Protein AF-A0AA42BSK9-F1 (afdb_monomer)

Nearest PDB structures (foldseek):
  6veb-assembly1_A  TM=4.522E-01  e=1.153E+00  Salmonella enterica subsp. enterica
  6p7d-assembly1_A  TM=4.223E-01  e=1.081E+00  Salmonella enterica subsp. enterica serovar Typhimurium
  6pr0-assembly1_A  TM=3.982E-01  e=2.353E+00  Salmonella enterica subsp. enterica serovar Typhimurium
  6pr2-assembly1_A  TM=3.766E-01  e=2.353E+00  Salmonella enterica subsp. enterica serovar Typhimurium
  6pr4-assembly1_A  TM=3.702E-01  e=5.465E+00  Salmonella enterica subsp. enterica serovar Typhimurium

Secondary structure (DSSP, 8-state):
-EEEEEEEE-B-TTSSBPHHHHHHHHHHHHHHTTS--EEEE-HHHHHHTHHHHTTSEEEE-----GGGHHHHHHHHTTS--SEEEEEEEHHHHHHHHHHH-TTGGGTTGGG--SEEEEEEEE-SS-EEEEEEEE---S----

Mean predicted aligned error: 7.01 Å

Structure (mmCIF, N/CA/C/O backbone):
data_AF-A0AA42BSK9-F1
#
_entry.id   AF-A0AA42BSK9-F1
#
loop_
_atom_site.group_PDB
_atom_site.id
_atom_site.type_symbol
_atom_site.label_atom_id
_atom_site.label_alt_id
_atom_site.label_comp_id
_atom_site.label_asym_id
_atom_site.label_entity_id
_atom_site.label_seq_id
_atom_site.pdbx_PDB_ins_code
_atom_site.Cartn_x
_atom_site.Cartn_y
_atom_site.Cartn_z
_atom_site.occupancy
_atom_site.B_iso_or_equiv
_atom_site.auth_seq_id
_atom_site.auth_comp_id
_atom_site.auth_asym_id
_atom_site.auth_atom_id
_atom_site.pdbx_PDB_model_num
ATOM 1 N N . MET A 1 1 ? -10.094 4.031 13.880 1.00 86.94 1 MET A N 1
ATOM 2 C CA . MET A 1 1 ? -10.194 3.890 12.419 1.00 86.94 1 MET A CA 1
ATOM 3 C C . MET A 1 1 ? -8.807 4.109 11.861 1.00 86.94 1 MET A C 1
ATOM 5 O O . MET A 1 1 ? -8.179 5.089 12.255 1.00 86.94 1 MET A O 1
ATOM 9 N N . LYS A 1 2 ? -8.321 3.171 11.052 1.00 92.06 2 LYS A N 1
ATOM 10 C CA . LYS A 1 2 ? -7.019 3.247 10.389 1.00 92.06 2 LYS A CA 1
ATOM 11 C C . LYS A 1 2 ? -7.225 3.077 8.891 1.00 92.06 2 LYS A C 1
ATOM 13 O O . LYS A 1 2 ? -8.019 2.247 8.469 1.00 92.06 2 LYS A O 1
ATOM 18 N N . GLU A 1 3 ? -6.531 3.886 8.117 1.00 93.44 3 GLU A N 1
ATOM 19 C CA . GLU A 1 3 ? -6.675 4.016 6.676 1.00 93.44 3 GLU A CA 1
ATOM 20 C C . GLU A 1 3 ? -5.340 3.645 6.040 1.00 93.44 3 GLU A C 1
ATOM 22 O O . GLU A 1 3 ? -4.321 4.303 6.276 1.00 93.44 3 GLU A O 1
ATOM 27 N N . LEU A 1 4 ? -5.334 2.570 5.256 1.00 93.56 4 LEU A N 1
ATOM 28 C CA . LEU A 1 4 ? -4.156 2.130 4.522 1.00 93.56 4 LEU A CA 1
ATOM 29 C C . LEU A 1 4 ? -4.365 2.365 3.036 1.00 93.56 4 LEU A C 1
ATOM 31 O O . LEU A 1 4 ? -5.339 1.903 2.452 1.00 93.56 4 LEU A O 1
ATOM 35 N N . TYR A 1 5 ? -3.401 3.013 2.413 1.00 92.25 5 TYR A N 1
ATOM 36 C CA . TYR A 1 5 ? -3.327 3.174 0.974 1.00 92.25 5 TYR A CA 1
ATOM 37 C C . TYR A 1 5 ? -2.207 2.286 0.465 1.00 92.25 5 TYR A C 1
ATOM 39 O O . TYR A 1 5 ? -1.060 2.458 0.863 1.00 92.25 5 TYR A O 1
ATOM 47 N N . ILE A 1 6 ? -2.525 1.314 -0.380 1.00 91.38 6 ILE A N 1
ATOM 48 C CA . ILE A 1 6 ? -1.535 0.395 -0.935 1.00 91.38 6 ILE A CA 1
ATOM 49 C C . ILE A 1 6 ? -1.238 0.810 -2.358 1.00 91.38 6 ILE A C 1
ATOM 51 O O . ILE A 1 6 ? -2.064 0.621 -3.250 1.00 91.38 6 ILE A O 1
ATOM 55 N N . LEU A 1 7 ? -0.033 1.320 -2.559 1.00 90.88 7 LEU A N 1
ATOM 56 C CA . LEU A 1 7 ? 0.528 1.533 -3.875 1.00 90.88 7 LEU A CA 1
ATOM 57 C C . LEU A 1 7 ? 1.221 0.233 -4.302 1.00 90.88 7 LEU A C 1
ATOM 59 O O . LEU A 1 7 ? 2.310 -0.112 -3.832 1.00 90.88 7 LEU A O 1
ATOM 63 N N . CYS A 1 8 ? 0.519 -0.521 -5.141 1.00 88.75 8 CYS A N 1
ATOM 64 C CA . CYS A 1 8 ? 0.948 -1.804 -5.674 1.00 88.75 8 CYS A CA 1
ATOM 65 C C . CYS A 1 8 ? 1.805 -1.584 -6.916 1.00 88.75 8 CYS A C 1
ATOM 67 O O . CYS A 1 8 ? 1.408 -0.831 -7.802 1.00 88.75 8 CYS A O 1
ATOM 69 N N . TYR A 1 9 ? 2.948 -2.257 -6.989 1.00 86.12 9 TYR A N 1
ATOM 70 C CA . TYR A 1 9 ? 3.852 -2.192 -8.136 1.00 86.12 9 TYR A CA 1
ATOM 71 C C . TYR A 1 9 ? 4.366 -3.569 -8.534 1.00 86.12 9 TYR A C 1
ATOM 73 O O . TYR A 1 9 ? 4.336 -4.504 -7.730 1.00 86.12 9 TYR A O 1
ATOM 81 N N . ASP A 1 10 ? 4.870 -3.686 -9.758 1.00 81.94 10 ASP A N 1
ATOM 82 C CA . ASP A 1 10 ? 5.581 -4.879 -10.211 1.00 81.94 10 ASP A CA 1
ATOM 83 C C . ASP A 1 10 ? 7.086 -4.639 -10.386 1.00 81.94 10 ASP A C 1
ATOM 85 O O . ASP A 1 10 ? 7.578 -3.504 -10.436 1.00 81.94 10 ASP A O 1
ATOM 89 N N . TYR A 1 11 ? 7.821 -5.742 -10.439 1.00 79.38 11 TYR A N 1
ATOM 90 C CA . TYR A 1 11 ? 9.235 -5.753 -10.772 1.00 79.38 11 TYR A CA 1
ATOM 91 C C . TYR A 1 11 ? 9.434 -5.891 -12.276 1.00 79.38 11 TYR A C 1
ATOM 93 O O . TYR A 1 11 ? 8.673 -6.565 -12.965 1.00 79.38 11 TYR A O 1
ATOM 101 N N . CYS A 1 12 ? 10.505 -5.286 -12.774 1.00 78.81 12 CYS A N 1
ATOM 102 C CA . CYS A 1 12 ? 10.982 -5.529 -14.124 1.00 78.81 12 CYS A CA 1
ATOM 103 C C . CYS A 1 12 ? 11.694 -6.892 -14.192 1.00 78.81 12 CYS A C 1
ATOM 105 O O . CYS A 1 12 ? 12.091 -7.450 -13.167 1.00 78.81 12 CYS A O 1
ATOM 107 N N . ASP A 1 13 ? 11.887 -7.428 -15.402 1.00 75.19 13 ASP A N 1
ATOM 108 C CA . ASP A 1 13 ? 12.508 -8.749 -15.625 1.00 75.19 13 ASP A CA 1
ATOM 109 C C . ASP A 1 13 ? 13.925 -8.880 -15.027 1.00 75.19 13 ASP A C 1
ATOM 111 O O . ASP A 1 13 ? 14.417 -9.985 -14.796 1.00 75.19 13 ASP A O 1
ATOM 115 N N . ASP A 1 14 ? 14.594 -7.755 -14.773 1.00 76.06 14 ASP A N 1
ATOM 116 C CA . ASP A 1 14 ? 15.912 -7.671 -14.143 1.00 76.06 14 ASP A CA 1
ATOM 117 C C . ASP A 1 14 ? 15.868 -7.688 -12.601 1.00 76.06 14 ASP A C 1
ATOM 119 O O . ASP A 1 14 ? 16.915 -7.632 -11.954 1.00 76.06 14 ASP A O 1
ATOM 123 N N . GLY A 1 15 ? 14.672 -7.783 -12.010 1.00 72.25 15 GLY A N 1
ATOM 124 C CA . GLY A 1 15 ? 14.438 -7.778 -10.567 1.00 72.25 15 GLY A CA 1
ATOM 125 C C . GLY A 1 15 ? 14.460 -6.387 -9.930 1.00 72.25 15 GLY A C 1
ATOM 126 O O . GLY A 1 15 ? 14.347 -6.286 -8.709 1.00 72.25 15 GLY A O 1
ATOM 127 N N . ASN A 1 16 ? 14.594 -5.316 -10.718 1.00 78.06 16 ASN A N 1
ATOM 128 C CA . ASN A 1 16 ? 14.542 -3.946 -10.218 1.00 78.06 16 ASN A CA 1
ATOM 129 C C . ASN A 1 16 ? 13.115 -3.394 -10.263 1.00 78.06 16 ASN A C 1
ATOM 131 O O . ASN A 1 16 ? 12.289 -3.797 -11.082 1.00 78.06 16 ASN A O 1
ATOM 135 N N . VAL A 1 17 ? 12.813 -2.441 -9.377 1.00 76.06 17 VAL A N 1
ATOM 136 C CA . VAL A 1 17 ? 11.548 -1.695 -9.439 1.00 76.06 17 VAL A CA 1
ATOM 137 C C . VAL A 1 17 ? 11.516 -0.925 -10.758 1.00 76.06 17 VAL A C 1
ATOM 139 O O . VAL A 1 17 ? 12.435 -0.146 -11.035 1.00 76.06 17 VAL A O 1
ATOM 142 N N . CYS A 1 18 ? 10.478 -1.151 -11.565 1.00 75.69 18 CYS A N 1
ATOM 143 C CA . CYS A 1 18 ? 10.412 -0.602 -12.913 1.00 75.69 18 CYS 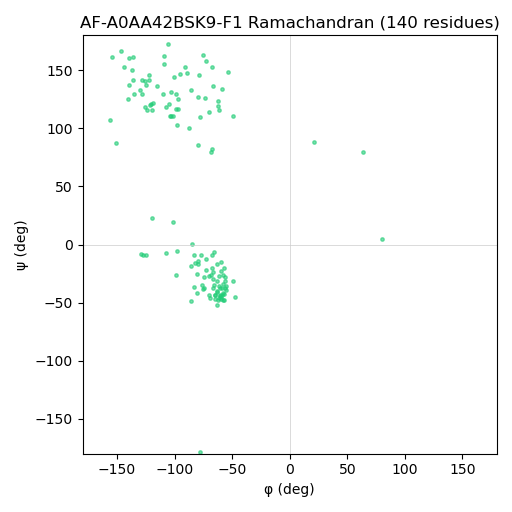A CA 1
ATOM 144 C C . CYS A 1 18 ? 10.491 0.930 -12.919 1.00 75.69 18 CYS A C 1
ATOM 146 O O . CYS A 1 18 ? 9.743 1.557 -12.185 1.00 75.69 18 CYS A O 1
ATOM 148 N N . PRO A 1 19 ? 11.301 1.580 -13.773 1.00 67.38 19 PRO A N 1
ATOM 149 C CA . PRO A 1 19 ? 11.440 3.043 -13.771 1.00 67.38 19 PRO A CA 1
ATOM 150 C C . PRO A 1 19 ? 10.122 3.818 -13.948 1.00 67.38 19 PRO A C 1
ATOM 152 O O .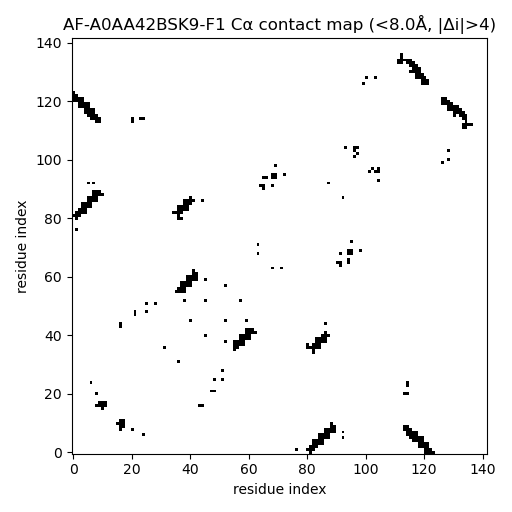 PRO A 1 19 ? 9.955 4.889 -13.366 1.00 67.38 19 PRO A O 1
ATOM 155 N N . ALA A 1 20 ? 9.162 3.253 -14.693 1.00 67.19 20 ALA A N 1
ATOM 156 C CA . ALA A 1 20 ? 7.813 3.804 -14.870 1.00 67.19 20 ALA A CA 1
ATOM 157 C C . ALA A 1 20 ? 7.036 3.956 -13.544 1.00 67.19 20 ALA A C 1
ATOM 159 O O . ALA A 1 20 ? 6.138 4.799 -13.433 1.00 67.19 20 ALA A O 1
ATOM 160 N N . PHE A 1 21 ? 7.420 3.184 -12.520 1.00 75.81 21 PHE A N 1
ATOM 161 C CA . PHE A 1 21 ? 6.941 3.324 -11.152 1.00 75.81 21 PHE A CA 1
ATOM 162 C C . PHE A 1 21 ? 7.224 4.721 -10.609 1.00 75.81 21 PHE A C 1
ATOM 164 O O . PHE A 1 21 ? 6.316 5.341 -10.077 1.00 75.81 21 PHE A O 1
ATOM 171 N N . GLY A 1 22 ? 8.445 5.246 -10.757 1.00 71.31 22 GLY A N 1
ATOM 172 C CA . GLY A 1 22 ? 8.831 6.525 -10.157 1.00 71.31 22 GLY A CA 1
ATOM 173 C C . GLY A 1 22 ? 7.982 7.699 -10.652 1.00 71.31 22 GLY A C 1
ATOM 174 O O . GLY A 1 22 ? 7.512 8.504 -9.848 1.00 71.31 22 GLY A O 1
ATOM 175 N N . GLU A 1 23 ? 7.735 7.775 -11.961 1.00 71.25 23 GLU A N 1
ATOM 176 C CA . GLU A 1 23 ? 6.939 8.849 -12.575 1.00 71.25 23 GLU A CA 1
ATOM 177 C C . GLU A 1 23 ? 5.454 8.750 -12.204 1.00 71.25 23 GLU A C 1
ATOM 179 O O . GLU A 1 23 ? 4.835 9.732 -11.789 1.00 71.25 23 GLU A O 1
ATOM 184 N N . THR A 1 24 ? 4.886 7.548 -12.290 1.00 73.94 24 THR A N 1
ATOM 185 C CA . THR A 1 24 ? 3.459 7.332 -12.022 1.00 73.94 24 THR A CA 1
ATOM 186 C C . THR A 1 24 ? 3.159 7.387 -10.520 1.00 73.94 24 THR A C 1
ATOM 188 O O . THR A 1 24 ? 2.160 7.976 -10.101 1.00 73.94 24 THR A O 1
ATOM 191 N N . ALA A 1 25 ? 4.062 6.867 -9.683 1.00 79.00 25 ALA A N 1
ATOM 192 C CA . ALA A 1 25 ? 3.972 6.997 -8.237 1.00 79.00 25 ALA A CA 1
ATOM 193 C C . ALA A 1 25 ? 3.997 8.470 -7.834 1.00 79.00 25 ALA A C 1
ATOM 195 O O . ALA A 1 25 ? 3.158 8.870 -7.042 1.00 79.00 25 ALA A O 1
ATOM 196 N N . GLN A 1 26 ? 4.860 9.317 -8.408 1.00 76.62 26 GLN A N 1
ATOM 197 C CA . GLN A 1 26 ? 4.870 10.750 -8.078 1.00 76.62 26 GLN A CA 1
ATOM 198 C C . GLN A 1 26 ? 3.506 11.430 -8.270 1.00 76.62 26 GLN A C 1
ATOM 200 O O . GLN A 1 26 ? 3.118 12.243 -7.428 1.00 76.62 26 GLN A O 1
ATOM 205 N N . ALA A 1 27 ? 2.755 11.078 -9.317 1.00 75.75 27 ALA A N 1
ATOM 206 C CA . ALA A 1 27 ? 1.408 11.607 -9.530 1.00 75.75 27 ALA A CA 1
ATOM 207 C C . ALA A 1 27 ? 0.429 11.165 -8.424 1.00 75.75 27 ALA A C 1
ATOM 209 O O . ALA A 1 27 ? -0.306 11.989 -7.878 1.00 75.75 27 ALA A O 1
ATOM 210 N N . LEU A 1 28 ? 0.466 9.887 -8.028 1.00 79.56 28 LEU A N 1
ATOM 211 C CA . LEU A 1 28 ? -0.323 9.373 -6.899 1.00 79.56 28 LEU A CA 1
ATOM 212 C C . LEU A 1 28 ? 0.135 9.960 -5.556 1.00 79.56 28 LEU A C 1
ATOM 214 O O . LEU A 1 28 ? -0.660 10.156 -4.647 1.00 79.56 28 LEU A O 1
ATOM 218 N N . LEU A 1 29 ? 1.409 10.307 -5.421 1.00 79.88 29 LEU A N 1
ATOM 219 C CA . LEU A 1 29 ? 1.952 10.878 -4.193 1.00 79.88 29 LEU A CA 1
ATOM 220 C C . LEU A 1 29 ? 1.548 12.335 -3.984 1.00 79.88 29 LEU A C 1
ATOM 222 O O . LEU A 1 29 ? 1.375 12.768 -2.843 1.00 79.88 29 LEU A O 1
ATOM 226 N N . GLN A 1 30 ? 1.297 13.077 -5.065 1.00 77.56 30 GLN A N 1
ATOM 227 C CA . GLN A 1 30 ? 0.662 14.392 -4.969 1.00 77.56 30 GLN A CA 1
ATOM 228 C C . GLN A 1 30 ? -0.746 14.305 -4.372 1.00 77.56 30 GLN A C 1
ATOM 230 O O . GLN A 1 30 ? -1.109 15.174 -3.580 1.00 77.56 30 GLN A O 1
ATOM 235 N N . TYR A 1 31 ? -1.510 13.248 -4.666 1.00 77.19 31 TYR A N 1
ATOM 236 C CA . TYR A 1 31 ? -2.816 13.023 -4.037 1.00 77.19 31 TYR A CA 1
ATOM 237 C C . TYR A 1 31 ? -2.692 12.914 -2.505 1.00 77.19 31 TYR A C 1
ATOM 239 O O . TYR A 1 31 ? -3.419 13.591 -1.771 1.00 77.19 31 TYR A O 1
ATOM 247 N N . PHE A 1 32 ? -1.691 12.177 -2.012 1.00 82.50 32 PHE A N 1
ATOM 248 C CA . PHE A 1 32 ? -1.454 12.007 -0.573 1.00 82.50 32 PHE A CA 1
ATOM 249 C C . PHE A 1 32 ? -0.892 13.245 0.125 1.00 82.50 32 PHE A C 1
ATOM 251 O O . PHE A 1 32 ? -1.072 13.386 1.331 1.00 82.50 32 PHE A O 1
ATOM 258 N N . SER A 1 33 ? -0.262 14.176 -0.599 1.00 75.69 33 SER A N 1
ATOM 259 C CA . SER A 1 33 ? 0.313 15.397 -0.005 1.00 75.69 33 SER A CA 1
ATOM 260 C C . SER A 1 33 ? -0.705 16.293 0.721 1.00 75.69 33 SER A C 1
ATOM 262 O O . SER A 1 33 ? -0.327 17.168 1.497 1.00 75.69 33 SER A O 1
ATOM 264 N N . THR A 1 34 ? -2.001 16.064 0.496 1.00 76.81 34 THR A N 1
ATOM 265 C CA . THR A 1 34 ? -3.103 16.781 1.148 1.00 76.81 34 THR A CA 1
ATOM 266 C C . THR A 1 34 ? -3.467 16.237 2.536 1.00 76.81 34 THR A C 1
ATOM 268 O O . THR A 1 34 ? -4.237 16.875 3.255 1.00 76.81 34 THR A O 1
ATOM 271 N N . LEU A 1 35 ? -2.902 15.092 2.938 1.00 78.25 35 LEU A N 1
ATOM 272 C CA . LEU A 1 35 ? -3.196 14.403 4.194 1.00 78.25 35 LEU A CA 1
ATOM 273 C C . LEU A 1 35 ? -1.903 14.162 4.990 1.00 78.25 35 LEU A C 1
ATOM 275 O O . LEU A 1 35 ? -0.887 13.806 4.396 1.00 78.25 35 LEU A O 1
ATOM 279 N N . PRO A 1 36 ? -1.897 14.304 6.327 1.00 84.12 36 PRO A N 1
ATOM 280 C CA . PRO A 1 36 ? -0.776 13.848 7.139 1.00 84.12 36 PRO A CA 1
ATOM 281 C C . PRO A 1 36 ? -0.764 12.316 7.146 1.00 84.12 36 PRO A C 1
ATOM 283 O O . PRO A 1 36 ? -1.689 11.690 7.661 1.00 84.12 36 PRO A O 1
ATOM 286 N N . HIS A 1 37 ? 0.267 11.718 6.559 1.00 89.12 37 HIS A N 1
ATOM 287 C CA . HIS A 1 37 ? 0.404 10.269 6.446 1.00 89.12 37 HIS A CA 1
ATOM 288 C C . HIS A 1 37 ? 1.846 9.833 6.694 1.00 89.12 37 HIS A C 1
ATOM 290 O O . HIS A 1 37 ? 2.782 10.624 6.572 1.00 89.12 37 HIS A O 1
ATOM 296 N N . LYS A 1 38 ? 2.005 8.550 7.008 1.00 90.81 38 LYS A N 1
ATOM 297 C CA . LYS A 1 38 ? 3.293 7.860 7.070 1.00 90.81 38 LYS A CA 1
ATOM 298 C C . LYS A 1 38 ? 3.466 7.003 5.825 1.00 90.81 38 LYS A C 1
ATOM 300 O O . LYS A 1 38 ? 2.570 6.240 5.475 1.00 90.81 38 LYS A O 1
ATOM 305 N N . ALA A 1 39 ? 4.613 7.100 5.168 1.00 90.62 39 ALA A N 1
ATOM 306 C CA . ALA A 1 39 ? 4.961 6.265 4.027 1.00 90.62 39 ALA A CA 1
ATOM 307 C C . ALA A 1 39 ? 5.860 5.102 4.470 1.00 90.62 39 ALA A C 1
ATOM 309 O O . ALA A 1 39 ? 6.877 5.303 5.132 1.00 90.62 39 ALA A O 1
ATOM 310 N N . ILE A 1 40 ? 5.502 3.877 4.091 1.00 91.38 40 ILE A N 1
ATOM 311 C CA . ILE A 1 40 ? 6.237 2.656 4.434 1.00 91.38 40 ILE A CA 1
ATOM 312 C C . ILE A 1 40 ? 6.601 1.930 3.139 1.00 91.38 40 ILE A C 1
ATOM 314 O O . ILE A 1 40 ? 5.728 1.503 2.383 1.00 91.38 40 ILE A O 1
ATOM 318 N N . CYS A 1 41 ? 7.897 1.812 2.857 1.00 89.69 41 CYS A N 1
ATOM 319 C CA . CYS A 1 41 ? 8.406 1.285 1.587 1.00 89.69 41 CYS A CA 1
ATOM 320 C C . CYS A 1 41 ? 9.716 0.506 1.763 1.00 89.69 41 CYS A C 1
ATOM 322 O O . CYS A 1 41 ? 10.358 0.583 2.811 1.00 89.69 41 CYS A O 1
ATOM 324 N N . SER A 1 42 ? 10.126 -0.251 0.743 1.00 88.31 42 SER A N 1
ATOM 325 C CA . SER A 1 42 ? 11.465 -0.847 0.734 1.00 88.31 42 SER A CA 1
ATOM 326 C C . SER A 1 42 ? 12.538 0.227 0.471 1.00 88.31 42 SER A C 1
ATOM 328 O O . SER A 1 42 ? 12.224 1.282 -0.094 1.00 88.31 42 SER A O 1
ATOM 330 N N . PRO A 1 43 ? 13.811 -0.001 0.848 1.00 87.00 43 PRO A N 1
ATOM 331 C CA . PRO A 1 43 ? 14.900 0.935 0.559 1.00 87.00 43 PRO A CA 1
ATOM 332 C C . PRO A 1 43 ? 15.048 1.270 -0.935 1.00 87.00 43 PRO A C 1
ATOM 334 O O . PRO A 1 43 ? 15.346 2.411 -1.291 1.00 87.00 43 PRO A O 1
ATOM 337 N N . GLU A 1 44 ? 14.807 0.296 -1.813 1.00 85.50 44 GLU A N 1
ATOM 338 C CA . GLU A 1 44 ? 14.876 0.451 -3.268 1.00 85.50 44 GLU A CA 1
ATOM 339 C C . GLU A 1 44 ? 13.796 1.415 -3.759 1.00 85.50 44 GLU A C 1
ATOM 341 O O . GLU A 1 44 ? 14.096 2.361 -4.487 1.00 85.50 44 GLU A O 1
ATOM 346 N N . VAL A 1 45 ? 12.556 1.237 -3.296 1.00 87.50 45 VAL A N 1
ATOM 347 C CA . VAL A 1 45 ? 11.449 2.155 -3.590 1.00 87.50 45 VAL A CA 1
ATOM 348 C C . VAL A 1 45 ? 11.751 3.549 -3.046 1.00 87.50 45 VAL A C 1
ATOM 350 O O . VAL A 1 45 ? 11.623 4.530 -3.774 1.00 87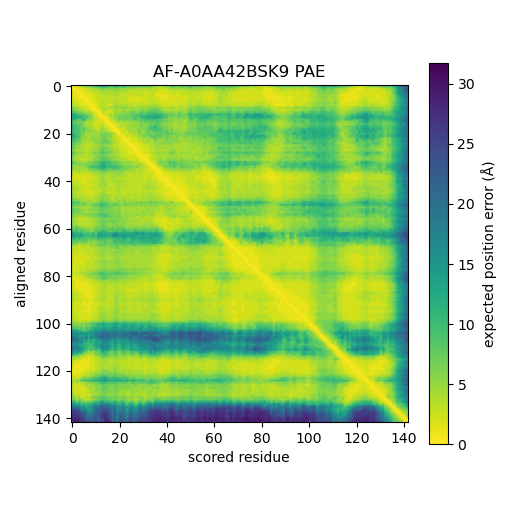.50 45 VAL A O 1
ATOM 353 N N . LEU A 1 46 ? 12.227 3.652 -1.801 1.00 87.00 46 LEU A N 1
ATOM 354 C CA . LEU A 1 46 ? 12.556 4.935 -1.177 1.00 87.00 46 LEU A CA 1
ATOM 355 C C . LEU A 1 46 ? 13.568 5.740 -2.008 1.00 87.00 46 LEU A C 1
ATOM 357 O O . LEU A 1 46 ? 13.451 6.962 -2.114 1.00 87.00 46 LEU A O 1
ATOM 361 N N . SER A 1 47 ? 14.539 5.061 -2.628 1.00 84.88 47 SER A N 1
ATOM 362 C CA . SER A 1 47 ? 15.542 5.700 -3.488 1.00 84.88 47 SER A CA 1
ATOM 363 C C . SER A 1 47 ? 14.937 6.361 -4.735 1.00 84.88 47 SER A C 1
ATOM 365 O O . SER A 1 47 ? 15.421 7.408 -5.165 1.00 84.88 47 SER A O 1
ATOM 367 N N . GLN A 1 48 ? 13.838 5.816 -5.268 1.00 84.00 48 GLN A N 1
ATOM 368 C CA . GLN A 1 48 ? 13.127 6.368 -6.426 1.00 84.00 48 GLN A CA 1
ATOM 369 C C . GLN A 1 48 ? 12.162 7.507 -6.050 1.00 84.00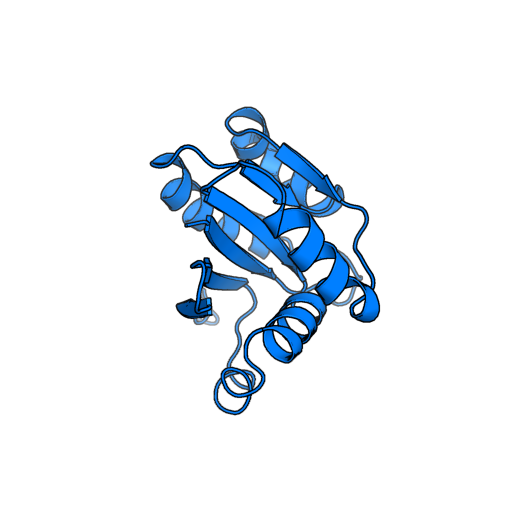 48 GLN A C 1
ATOM 371 O O . GLN A 1 48 ? 11.751 8.287 -6.908 1.00 84.00 48 GLN A O 1
ATOM 376 N N . LEU A 1 49 ? 11.829 7.649 -4.762 1.00 82.50 49 LEU A N 1
ATOM 377 C CA . LEU A 1 49 ? 10.859 8.623 -4.248 1.00 82.50 49 LEU A CA 1
ATOM 378 C C . LEU A 1 49 ? 11.504 9.869 -3.614 1.00 82.50 49 LEU A C 1
ATOM 380 O O . LEU A 1 49 ? 10.860 10.579 -2.844 1.00 82.50 49 LEU A O 1
ATOM 384 N N . GLN A 1 50 ? 12.770 10.162 -3.916 1.00 73.81 50 GLN A N 1
ATOM 385 C CA . GLN A 1 50 ? 13.602 11.109 -3.159 1.00 73.81 50 GLN A CA 1
ATOM 386 C C . GLN A 1 50 ? 13.089 12.559 -2.970 1.00 73.81 50 GLN A C 1
ATOM 388 O O . GLN A 1 50 ? 13.393 13.116 -1.912 1.00 73.81 50 GLN A O 1
ATOM 393 N N . PRO A 1 51 ? 12.267 13.203 -3.829 1.00 73.44 51 PRO A N 1
ATOM 394 C CA . PRO A 1 51 ? 11.656 14.468 -3.408 1.00 73.44 51 PRO A CA 1
ATOM 395 C C . PRO A 1 51 ? 10.501 14.253 -2.414 1.00 73.44 51 PRO A C 1
ATOM 397 O O . PRO A 1 51 ? 10.377 14.996 -1.444 1.00 73.44 51 PRO A O 1
ATOM 400 N N . TYR A 1 52 ? 9.693 13.210 -2.602 1.00 80.12 52 TYR A N 1
ATOM 401 C CA . TYR A 1 52 ? 8.544 12.910 -1.747 1.00 80.12 52 TYR A CA 1
ATOM 402 C C . TYR A 1 52 ? 8.964 12.432 -0.351 1.00 80.12 52 TYR A C 1
ATOM 404 O O . TYR A 1 52 ? 8.453 12.926 0.654 1.00 80.12 52 TYR A O 1
ATOM 412 N N . ALA A 1 53 ? 9.963 11.550 -0.280 1.00 79.56 53 ALA A N 1
ATOM 413 C CA . ALA A 1 53 ? 10.497 11.006 0.967 1.00 79.56 53 ALA A CA 1
ATOM 414 C C . ALA A 1 53 ? 11.028 12.078 1.932 1.00 79.56 53 ALA A C 1
ATOM 416 O O . ALA A 1 53 ? 11.036 11.879 3.142 1.00 79.56 53 ALA A O 1
ATOM 417 N N . SER A 1 54 ? 11.456 13.221 1.392 1.00 81.44 54 SER A N 1
ATOM 418 C CA . SER A 1 54 ? 11.941 14.360 2.177 1.00 81.44 54 SER A CA 1
ATOM 419 C C . SER A 1 54 ? 10.809 15.205 2.779 1.00 81.44 54 SER A C 1
ATOM 421 O O . SER A 1 54 ? 11.065 16.042 3.641 1.00 81.44 54 SER A O 1
ATOM 423 N N . SER A 1 55 ? 9.568 15.022 2.315 1.00 81.88 55 SER A N 1
ATOM 424 C CA . SER A 1 55 ? 8.396 15.831 2.689 1.00 81.88 55 SER A CA 1
ATOM 425 C C . SER A 1 55 ? 7.400 15.117 3.607 1.00 81.88 55 SER A C 1
ATOM 427 O O . SER A 1 55 ? 6.458 15.741 4.090 1.00 81.88 55 SER A O 1
ATOM 429 N N . VAL A 1 56 ? 7.607 13.823 3.852 1.00 84.81 56 VAL A N 1
ATOM 430 C CA . VAL A 1 56 ? 6.683 12.935 4.565 1.00 84.81 56 VAL A CA 1
ATOM 431 C C . VAL A 1 56 ? 7.476 12.065 5.535 1.00 84.81 56 VAL A C 1
ATOM 433 O O . VAL A 1 56 ? 8.633 11.732 5.279 1.00 84.81 56 VAL A O 1
ATOM 436 N N . GLU A 1 57 ? 6.861 11.673 6.651 1.00 88.25 57 GLU A N 1
ATOM 437 C CA . GLU A 1 57 ? 7.452 10.665 7.527 1.00 88.25 57 GLU A CA 1
ATOM 438 C C . GLU A 1 57 ? 7.591 9.337 6.775 1.00 88.25 57 GLU A C 1
ATOM 440 O O . GLU A 1 57 ? 6.604 8.750 6.328 1.00 88.25 57 GLU A O 1
ATOM 445 N N . THR A 1 58 ? 8.824 8.857 6.633 1.00 86.31 58 THR A N 1
ATOM 446 C CA . THR A 1 58 ? 9.128 7.611 5.929 1.00 86.31 58 THR A CA 1
ATOM 447 C C . THR A 1 58 ? 9.695 6.571 6.88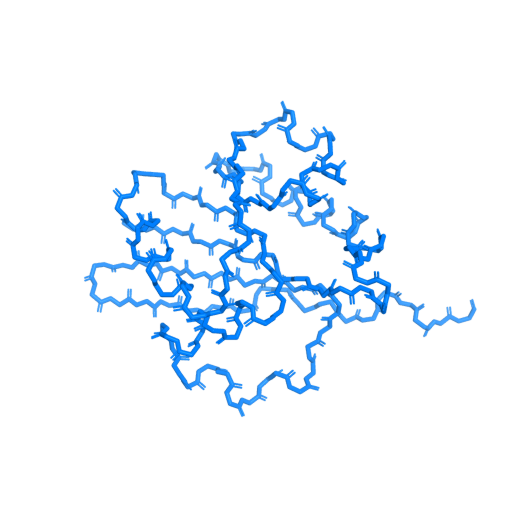3 1.00 86.31 58 THR A C 1
ATOM 449 O O . THR A 1 58 ? 10.555 6.849 7.715 1.00 86.31 58 THR A O 1
ATOM 452 N N . SER A 1 59 ? 9.218 5.338 6.754 1.00 87.44 59 SER A N 1
ATOM 453 C CA . SER A 1 59 ? 9.794 4.159 7.395 1.00 87.44 59 SER A CA 1
ATOM 454 C C . SER A 1 59 ? 10.170 3.143 6.328 1.00 87.44 59 SER A C 1
ATOM 456 O O . SER A 1 59 ? 9.452 2.960 5.345 1.00 87.44 59 SER A O 1
ATOM 458 N N . THR A 1 60 ? 11.304 2.477 6.523 1.00 85.75 60 THR A N 1
ATOM 459 C CA . THR A 1 60 ? 11.725 1.398 5.631 1.00 85.75 60 THR A CA 1
ATOM 460 C C . THR A 1 60 ? 11.406 0.048 6.240 1.00 85.75 60 THR A C 1
ATOM 462 O O . THR A 1 60 ? 11.507 -0.137 7.453 1.00 85.75 60 THR A O 1
ATOM 465 N N . TYR A 1 61 ? 11.035 -0.903 5.391 1.00 80.88 61 TYR A N 1
ATOM 466 C CA . TYR A 1 61 ? 10.932 -2.304 5.769 1.00 80.88 61 TYR A CA 1
ATOM 467 C C . TYR A 1 61 ? 11.837 -3.150 4.873 1.00 80.88 61 TYR A C 1
ATOM 469 O O . TYR A 1 61 ? 12.018 -2.856 3.691 1.00 80.88 61 TYR A O 1
ATOM 477 N N . LEU A 1 62 ? 12.411 -4.212 5.437 1.00 75.44 62 LEU A N 1
ATOM 478 C CA . LEU A 1 62 ? 12.985 -5.286 4.630 1.00 75.44 62 LEU A CA 1
ATOM 479 C C . LEU A 1 62 ? 11.821 -6.063 4.047 1.00 75.44 62 LEU A C 1
ATOM 481 O O . LEU A 1 62 ? 10.949 -6.456 4.822 1.00 75.44 62 LEU A O 1
ATOM 485 N N . GLN A 1 63 ? 11.783 -6.236 2.724 1.00 68.31 63 GLN A N 1
ATOM 486 C CA . GLN A 1 63 ? 10.647 -6.870 2.065 1.00 68.31 63 GLN A CA 1
ATOM 487 C C . GLN A 1 63 ? 10.270 -8.177 2.759 1.00 68.31 63 GLN A C 1
ATOM 489 O O . GLN A 1 63 ? 11.056 -9.123 2.705 1.00 68.31 63 GLN A O 1
ATOM 494 N N . PRO A 1 64 ? 9.112 -8.232 3.447 1.00 68.12 64 PRO A N 1
ATOM 495 C CA . PRO A 1 64 ? 8.683 -9.468 4.049 1.00 68.12 64 PRO A CA 1
ATOM 496 C C . PRO A 1 64 ? 8.365 -10.422 2.908 1.00 68.12 64 PRO A C 1
ATOM 498 O O . PRO A 1 64 ? 7.712 -10.041 1.928 1.00 68.12 64 PRO A O 1
ATOM 501 N N . ASP A 1 65 ? 8.808 -11.665 3.055 1.00 75.12 65 ASP A N 1
ATOM 502 C CA . ASP A 1 65 ? 8.287 -12.742 2.230 1.00 75.12 65 ASP A CA 1
ATOM 503 C C . ASP A 1 65 ? 6.757 -12.746 2.340 1.00 75.12 65 ASP A C 1
ATOM 505 O O . ASP A 1 65 ? 6.189 -12.418 3.387 1.00 75.12 65 ASP A O 1
ATOM 509 N N . SER A 1 66 ? 6.078 -13.150 1.269 1.00 76.12 66 SER A N 1
ATOM 510 C CA . SER A 1 66 ? 4.608 -13.196 1.210 1.00 76.12 66 SER A CA 1
ATOM 511 C C . SER A 1 66 ? 3.962 -13.908 2.413 1.00 76.12 66 SER A C 1
ATOM 513 O O . SER A 1 66 ? 2.886 -13.521 2.864 1.00 76.12 66 SER A O 1
ATOM 515 N N . CYS A 1 67 ? 4.638 -14.901 2.997 1.00 76.31 67 CYS A N 1
ATOM 516 C CA . CYS A 1 67 ? 4.202 -15.621 4.195 1.00 76.31 67 CYS A CA 1
ATOM 517 C C . CYS A 1 67 ? 4.194 -14.780 5.487 1.00 76.31 67 CYS A C 1
ATOM 519 O O . CYS A 1 67 ? 3.501 -15.141 6.437 1.00 76.31 67 CYS A O 1
ATOM 521 N N . HIS A 1 68 ? 4.924 -13.666 5.532 1.00 87.25 68 HIS A N 1
ATOM 522 C CA . HIS A 1 68 ? 5.007 -12.759 6.679 1.00 87.25 68 HIS A CA 1
ATOM 523 C C . HIS A 1 68 ? 4.094 -11.533 6.561 1.00 87.25 68 HIS A C 1
ATOM 525 O O . HIS A 1 68 ? 3.958 -10.780 7.526 1.00 87.25 68 HIS A O 1
ATOM 531 N N . ILE A 1 69 ? 3.427 -11.352 5.419 1.00 90.31 69 ILE A N 1
ATOM 532 C CA . ILE A 1 69 ? 2.516 -10.228 5.181 1.00 90.31 69 ILE A CA 1
ATOM 533 C C . ILE A 1 69 ? 1.373 -10.134 6.204 1.00 90.31 69 ILE A C 1
ATOM 535 O O . ILE A 1 69 ? 1.136 -9.026 6.688 1.00 90.31 69 ILE A O 1
ATOM 539 N N . PRO A 1 70 ? 0.708 -11.235 6.616 1.00 89.88 70 PRO A N 1
ATOM 540 C CA . PRO A 1 70 ? -0.307 -11.166 7.667 1.00 89.88 70 PRO A CA 1
ATOM 541 C C . PRO A 1 70 ? 0.231 -10.577 8.975 1.00 89.88 70 PRO A C 1
ATOM 543 O O . PRO A 1 70 ? -0.354 -9.653 9.531 1.00 89.88 70 PRO A O 1
ATOM 546 N N . SER A 1 71 ? 1.393 -11.051 9.431 1.00 89.75 71 SER A N 1
ATOM 547 C CA . SER A 1 71 ? 2.012 -10.563 10.666 1.00 89.75 71 SER A CA 1
ATOM 548 C C . SER A 1 71 ? 2.476 -9.111 10.550 1.00 89.75 71 SER A C 1
ATOM 550 O O . SER A 1 71 ? 2.335 -8.354 11.506 1.00 89.75 71 SER A O 1
ATOM 552 N N . PHE A 1 72 ? 3.003 -8.707 9.390 1.00 90.50 72 PHE A N 1
ATOM 553 C CA . PHE A 1 72 ? 3.343 -7.309 9.116 1.00 90.50 72 PHE A CA 1
ATOM 554 C C . PHE A 1 72 ? 2.106 -6.405 9.218 1.00 90.50 72 PHE A C 1
ATOM 556 O O . PHE A 1 72 ? 2.147 -5.383 9.898 1.00 90.50 72 PHE A O 1
ATOM 563 N N . PHE A 1 73 ? 0.992 -6.807 8.602 1.00 90.75 73 PHE A N 1
ATOM 564 C CA . PHE A 1 73 ? -0.265 -6.067 8.663 1.00 90.75 73 PHE A CA 1
ATOM 565 C C . PHE A 1 73 ? -0.808 -5.968 10.094 1.00 90.75 73 PHE A C 1
ATOM 567 O O . PHE A 1 73 ? -1.127 -4.873 10.549 1.00 90.75 73 PHE A O 1
ATOM 574 N N . GLU A 1 74 ? -0.859 -7.083 10.829 1.00 90.62 74 GLU A N 1
ATOM 575 C CA . GLU A 1 74 ? -1.305 -7.104 12.229 1.00 90.62 74 GLU A CA 1
ATOM 576 C C . GLU A 1 74 ? -0.460 -6.181 13.115 1.00 90.62 74 GLU A C 1
ATOM 578 O O . GLU A 1 74 ? -1.007 -5.456 13.944 1.00 90.62 74 GLU A O 1
ATOM 583 N N . GLN A 1 75 ? 0.864 -6.164 12.926 1.00 90.38 75 GLN A N 1
ATOM 584 C CA . GLN A 1 75 ? 1.754 -5.242 13.635 1.00 90.38 75 GLN A CA 1
ATOM 585 C C . GLN A 1 75 ? 1.484 -3.788 13.255 1.00 90.38 75 GLN A C 1
ATOM 587 O O . GLN A 1 75 ? 1.418 -2.935 14.140 1.00 90.38 75 GLN A O 1
ATOM 592 N N . GLU A 1 76 ? 1.284 -3.503 11.965 1.00 90.12 76 GLU A N 1
ATOM 593 C CA . GLU A 1 76 ? 0.953 -2.156 11.510 1.00 90.12 76 GLU A CA 1
ATOM 594 C C . GLU A 1 76 ? -0.339 -1.653 12.173 1.00 90.12 76 GLU A C 1
ATOM 596 O O . GLU A 1 76 ? -0.413 -0.501 12.597 1.00 90.12 76 GLU A O 1
ATOM 601 N N . MET A 1 77 ? -1.337 -2.520 12.374 1.00 89.56 77 MET A N 1
ATOM 602 C CA . MET A 1 77 ? -2.596 -2.171 13.052 1.00 89.56 77 MET A CA 1
ATOM 603 C C . MET A 1 77 ? -2.442 -1.755 14.519 1.00 89.56 77 MET A C 1
ATOM 605 O O . MET A 1 77 ? -3.347 -1.123 15.062 1.00 89.56 77 MET A O 1
ATOM 609 N N . LEU A 1 78 ? -1.306 -2.047 15.156 1.00 90.38 78 LEU A N 1
ATOM 610 C CA . LEU A 1 78 ? -1.029 -1.637 16.534 1.00 90.38 78 LEU A CA 1
ATOM 611 C C . LEU A 1 78 ? -0.444 -0.219 16.635 1.00 90.38 78 LEU A C 1
ATOM 613 O O . LEU A 1 78 ? -0.474 0.370 17.717 1.00 90.38 78 LEU A O 1
ATOM 617 N N . PHE A 1 79 ? 0.092 0.338 15.542 1.00 89.25 79 PHE A N 1
ATOM 618 C CA . PHE A 1 79 ? 0.657 1.690 15.545 1.00 89.25 79 PHE A CA 1
ATOM 619 C C . PHE A 1 79 ? -0.431 2.770 15.476 1.00 89.25 79 PHE A C 1
ATOM 621 O O . PHE A 1 79 ? -1.436 2.591 14.783 1.00 89.25 79 PHE A O 1
ATOM 628 N N . PRO A 1 80 ? -0.218 3.923 16.142 1.00 88.56 80 PRO A N 1
ATOM 629 C CA . PRO A 1 80 ? -1.230 4.969 16.273 1.00 88.56 80 PRO A CA 1
ATOM 630 C C . PRO A 1 80 ? -1.483 5.760 14.983 1.00 88.56 80 PRO A C 1
ATOM 632 O O . PRO A 1 80 ? -2.458 6.506 14.933 1.00 88.56 80 PRO A O 1
ATOM 635 N N . ASP A 1 81 ? -0.625 5.619 13.967 1.00 90.50 81 ASP A N 1
ATOM 636 C CA . ASP A 1 81 ? -0.718 6.359 12.707 1.00 90.50 81 ASP A CA 1
ATOM 637 C C . ASP A 1 81 ? -2.043 6.043 11.989 1.00 90.50 81 ASP A C 1
ATOM 639 O O . ASP A 1 81 ? -2.261 4.890 11.597 1.00 90.50 81 ASP A O 1
ATOM 643 N N . PRO A 1 82 ? -2.944 7.033 11.818 1.00 89.50 82 PRO A N 1
ATOM 644 C CA . PRO A 1 82 ? -4.271 6.786 11.267 1.00 89.50 82 PRO A CA 1
ATOM 645 C C . PRO A 1 82 ? -4.269 6.678 9.742 1.00 89.50 82 PRO A C 1
ATOM 647 O O . PRO A 1 82 ? -5.154 6.022 9.209 1.00 89.50 82 PRO A O 1
ATOM 650 N N . PHE A 1 83 ? -3.296 7.286 9.054 1.00 91.81 83 PHE A N 1
ATOM 651 C CA . PHE A 1 83 ? -3.166 7.265 7.596 1.00 91.81 83 PHE A CA 1
ATOM 652 C C . PHE A 1 83 ? -1.778 6.761 7.211 1.00 91.81 83 PHE A C 1
ATOM 654 O O . PHE A 1 83 ? -0.765 7.382 7.545 1.00 91.81 83 PHE A O 1
ATOM 661 N N . VAL A 1 84 ? -1.728 5.640 6.498 1.00 92.75 84 VAL A N 1
ATOM 662 C CA . VAL A 1 84 ? -0.473 4.998 6.102 1.00 92.75 84 VAL A CA 1
ATOM 663 C C . VAL A 1 84 ? -0.502 4.697 4.611 1.00 92.75 84 VAL A C 1
ATOM 665 O O . VAL A 1 84 ? -1.469 4.139 4.105 1.00 92.75 84 VAL A O 1
ATOM 668 N N . VAL A 1 85 ? 0.575 5.040 3.910 1.00 92.00 85 VAL A N 1
ATOM 669 C CA . VAL A 1 85 ? 0.800 4.677 2.509 1.00 92.00 85 VAL A CA 1
ATOM 670 C C . VAL A 1 85 ? 1.829 3.552 2.473 1.00 92.00 85 VAL A C 1
ATOM 672 O O . VAL A 1 85 ? 2.998 3.754 2.799 1.00 92.00 85 VAL A O 1
ATOM 675 N N . LEU A 1 86 ? 1.391 2.355 2.102 1.00 92.25 86 LEU A N 1
ATOM 676 C CA . LEU A 1 86 ? 2.219 1.170 1.935 1.00 92.25 86 LEU A CA 1
ATOM 677 C C . LEU A 1 86 ? 2.590 1.014 0.463 1.00 92.25 86 LEU A C 1
ATOM 679 O O . LEU A 1 86 ? 1.723 0.900 -0.397 1.00 92.25 86 LEU A O 1
ATOM 683 N N . PHE A 1 87 ? 3.879 0.930 0.175 1.00 90.94 87 PHE A N 1
ATOM 684 C CA . PHE A 1 87 ? 4.365 0.555 -1.148 1.00 90.94 87 PHE A CA 1
ATOM 685 C C . PHE A 1 87 ? 4.687 -0.921 -1.116 1.00 90.94 87 PHE A C 1
ATOM 687 O O . PHE A 1 87 ? 5.570 -1.303 -0.353 1.00 90.94 87 PHE A O 1
ATOM 694 N N . MET A 1 88 ? 3.995 -1.749 -1.894 1.00 90.38 88 MET A N 1
ATOM 695 C CA . MET A 1 88 ? 4.173 -3.203 -1.852 1.00 90.38 88 MET A CA 1
ATOM 696 C C . MET A 1 88 ? 4.229 -3.812 -3.252 1.00 90.38 88 MET A C 1
ATOM 698 O O . MET A 1 88 ? 3.461 -3.399 -4.122 1.00 90.38 88 MET A O 1
ATOM 702 N N . PRO A 1 89 ? 5.089 -4.825 -3.474 1.00 88.31 89 PRO A N 1
ATOM 703 C CA . PRO A 1 89 ? 5.083 -5.550 -4.728 1.00 88.31 89 PRO A CA 1
ATOM 704 C C . PRO A 1 89 ? 3.793 -6.363 -4.863 1.00 88.31 89 PRO A C 1
ATOM 706 O O . PRO A 1 89 ? 3.206 -6.816 -3.874 1.00 88.31 89 PRO A O 1
ATOM 709 N N . LYS A 1 90 ? 3.397 -6.606 -6.107 1.00 86.00 90 LYS A N 1
ATOM 710 C CA . LYS A 1 90 ? 2.179 -7.312 -6.507 1.00 86.00 90 LYS A CA 1
ATOM 711 C C . LYS A 1 90 ? 1.950 -8.625 -5.752 1.00 86.00 90 LYS A C 1
ATOM 713 O O . LYS A 1 90 ? 0.859 -8.861 -5.237 1.00 86.00 90 LYS A O 1
ATOM 718 N N . SER A 1 91 ? 2.988 -9.445 -5.596 1.00 86.00 91 SER A N 1
ATOM 719 C CA . SER A 1 91 ? 2.943 -10.707 -4.839 1.00 86.00 91 SER A CA 1
ATOM 720 C C . SER A 1 91 ? 2.570 -10.530 -3.360 1.00 86.00 91 SER A C 1
ATOM 722 O O . SER A 1 91 ? 1.819 -11.330 -2.800 1.00 86.00 91 SER A O 1
ATOM 724 N N . ASN A 1 92 ? 3.044 -9.461 -2.721 1.00 8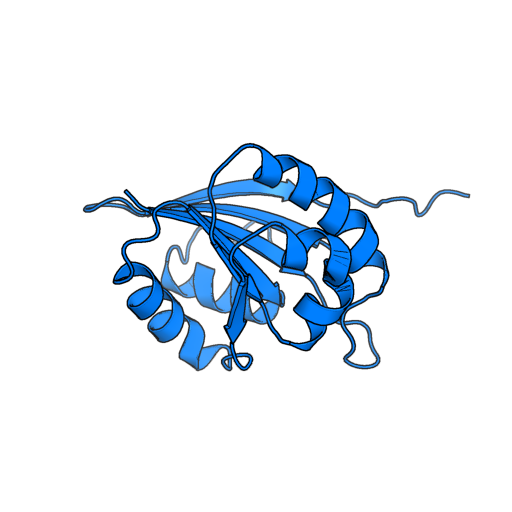9.25 92 ASN A N 1
ATOM 725 C CA . ASN A 1 92 ? 2.749 -9.164 -1.322 1.00 89.25 92 ASN A CA 1
ATOM 726 C C . ASN A 1 92 ? 1.337 -8.600 -1.150 1.00 89.25 92 ASN A C 1
ATOM 728 O O . ASN A 1 92 ? 0.659 -8.932 -0.179 1.00 89.25 92 ASN A O 1
ATOM 732 N N . VAL A 1 93 ? 0.853 -7.823 -2.121 1.00 88.81 93 VAL A N 1
ATOM 733 C CA . VAL A 1 93 ? -0.542 -7.360 -2.147 1.00 88.81 93 VAL A CA 1
ATOM 734 C C . VAL A 1 93 ? -1.510 -8.542 -2.276 1.00 88.81 93 VAL A C 1
ATOM 736 O O . VAL A 1 93 ? -2.503 -8.597 -1.552 1.00 88.81 93 VAL A O 1
ATOM 739 N N . GLN A 1 94 ? -1.192 -9.550 -3.100 1.00 85.88 94 GLN A N 1
ATOM 740 C CA . GLN A 1 94 ? -1.983 -10.791 -3.170 1.00 85.88 94 GLN A CA 1
ATOM 741 C C . GLN A 1 94 ? -2.044 -11.514 -1.829 1.00 85.88 94 GLN A C 1
ATOM 743 O O . GLN A 1 94 ? -3.111 -11.981 -1.425 1.00 85.88 94 GLN A O 1
ATOM 748 N N . ALA A 1 95 ? -0.903 -11.634 -1.149 1.00 88.25 95 ALA A N 1
ATOM 749 C CA . ALA A 1 95 ? -0.834 -12.290 0.149 1.00 88.25 95 ALA A CA 1
ATOM 750 C C . ALA A 1 95 ? -1.662 -11.535 1.196 1.00 88.25 95 ALA A C 1
ATOM 752 O O . ALA A 1 95 ? -2.404 -12.160 1.955 1.00 88.25 95 ALA A O 1
ATOM 753 N N . LEU A 1 96 ? -1.601 -10.199 1.183 1.00 89.75 96 LEU A N 1
ATOM 754 C CA . LEU A 1 96 ? -2.389 -9.360 2.078 1.00 89.75 96 LEU A CA 1
ATOM 755 C C . LEU A 1 96 ? -3.885 -9.531 1.836 1.00 89.75 96 LEU A C 1
ATOM 757 O O . LEU A 1 96 ? -4.627 -9.817 2.770 1.00 89.75 96 LEU A O 1
ATOM 761 N N . PHE A 1 97 ? -4.333 -9.397 0.589 1.00 87.44 97 PHE A N 1
ATOM 762 C CA . PHE A 1 97 ? -5.748 -9.530 0.258 1.00 87.44 97 PHE A CA 1
ATOM 763 C C . PHE A 1 97 ? -6.269 -10.946 0.493 1.00 87.44 97 PHE A C 1
ATOM 765 O O . PHE A 1 97 ? -7.374 -11.102 0.993 1.00 87.44 97 PHE A O 1
ATOM 772 N N . SER A 1 98 ? -5.457 -11.979 0.270 1.00 85.75 98 SER A N 1
ATOM 773 C CA . SER A 1 98 ? -5.831 -13.355 0.630 1.00 85.75 98 SER A CA 1
ATOM 774 C C . SER A 1 98 ? -6.068 -13.530 2.134 1.00 85.75 98 SER A C 1
ATOM 776 O O . SER A 1 98 ? -6.821 -14.419 2.529 1.00 85.75 98 SER A O 1
ATOM 778 N N . TYR A 1 99 ? -5.427 -12.702 2.962 1.00 88.31 99 TYR A N 1
ATOM 779 C CA . TYR A 1 99 ? -5.587 -12.700 4.411 1.00 88.31 99 TYR A CA 1
ATOM 780 C C . TYR A 1 99 ? -6.771 -11.834 4.876 1.00 88.31 99 TYR A C 1
ATOM 782 O O . TYR A 1 99 ? -7.586 -12.324 5.655 1.00 88.31 99 TYR A O 1
ATOM 790 N N . ILE A 1 100 ? -6.903 -10.589 4.396 1.00 87.75 100 ILE A N 1
ATOM 791 C CA . ILE A 1 100 ? -7.941 -9.656 4.884 1.00 87.75 100 ILE A CA 1
ATOM 792 C C . ILE A 1 100 ? -9.311 -9.853 4.222 1.00 87.75 100 ILE A C 1
ATOM 794 O O . ILE A 1 100 ? -10.332 -9.728 4.892 1.00 87.75 100 ILE A O 1
ATOM 798 N N . ASP A 1 101 ? -9.346 -10.174 2.927 1.00 78.94 101 ASP A N 1
ATOM 799 C CA . ASP A 1 101 ? -10.577 -10.415 2.172 1.00 78.94 101 ASP A CA 1
ATOM 800 C C . ASP A 1 101 ? -10.315 -11.415 1.026 1.00 78.94 101 ASP A C 1
ATOM 802 O O . ASP A 1 101 ? -10.049 -11.033 -0.123 1.00 78.94 101 ASP A O 1
ATOM 806 N N . PRO A 1 102 ? -10.424 -12.728 1.300 1.00 70.38 102 PRO A N 1
ATOM 807 C CA . PRO A 1 102 ? -10.142 -13.768 0.312 1.00 70.38 102 PRO A CA 1
ATOM 808 C C . PRO A 1 102 ? -11.118 -13.777 -0.880 1.00 70.38 102 PRO A C 1
ATOM 810 O O . PRO A 1 102 ? -10.917 -14.539 -1.832 1.00 70.38 102 PRO A O 1
ATOM 813 N N . TYR A 1 103 ? -12.182 -12.965 -0.855 1.00 69.94 103 TYR A N 1
ATOM 814 C CA . TYR A 1 103 ? -13.187 -12.894 -1.914 1.00 69.94 103 TYR A CA 1
ATOM 815 C C . TYR A 1 103 ? -12.971 -11.720 -2.876 1.00 69.94 103 TYR A C 1
ATOM 817 O O . TYR A 1 103 ? -13.331 -11.852 -4.051 1.00 69.94 103 TYR A O 1
ATOM 825 N N . VAL A 1 104 ? -12.327 -10.633 -2.435 1.00 64.44 104 VAL A N 1
ATOM 826 C CA . VAL A 1 104 ? -11.980 -9.460 -3.267 1.00 64.44 104 VAL A CA 1
ATOM 827 C C . VAL A 1 104 ? -11.107 -9.839 -4.472 1.00 64.44 104 VAL A C 1
ATOM 829 O O . VAL A 1 104 ? -11.292 -9.323 -5.575 1.00 64.44 104 VAL A O 1
ATOM 832 N N . LEU A 1 105 ? -10.224 -10.830 -4.321 1.00 58.09 105 LEU A N 1
ATOM 833 C CA . LEU A 1 105 ? -9.221 -11.183 -5.335 1.00 58.09 105 LEU A CA 1
ATOM 834 C C . LEU A 1 105 ? -9.716 -12.029 -6.514 1.00 58.09 105 LEU A C 1
ATOM 836 O O . LEU A 1 105 ? -9.034 -12.122 -7.535 1.00 58.09 105 LEU A O 1
ATOM 840 N N . LYS A 1 106 ? -10.883 -12.675 -6.422 1.00 56.25 106 LYS A N 1
ATOM 841 C CA . LYS A 1 106 ? -11.241 -13.732 -7.387 1.00 56.25 106 LYS A CA 1
ATOM 842 C C . LYS A 1 106 ? -11.712 -13.245 -8.758 1.00 56.25 106 LYS A C 1
ATOM 844 O O . LYS A 1 106 ? -11.913 -14.079 -9.635 1.00 56.25 106 LYS A O 1
ATOM 849 N N . ARG A 1 107 ? -11.952 -11.943 -8.955 1.00 52.44 107 ARG A N 1
ATOM 850 C CA . ARG A 1 107 ? -12.585 -11.440 -10.193 1.00 52.44 107 ARG A CA 1
ATOM 851 C C . ARG A 1 107 ? -11.846 -10.325 -10.925 1.00 52.44 107 ARG A C 1
ATOM 853 O O . ARG A 1 107 ? -12.261 -10.005 -12.034 1.00 52.44 107 ARG A O 1
ATOM 860 N N . GLN A 1 108 ? -10.794 -9.738 -10.354 1.00 56.94 108 GLN A N 1
ATOM 861 C CA . GLN A 1 108 ? -10.177 -8.541 -10.945 1.00 56.94 108 GLN A CA 1
ATOM 862 C C . GLN A 1 108 ? -8.654 -8.622 -11.135 1.00 56.94 108 GLN A C 1
ATOM 864 O O . GLN A 1 108 ? -8.097 -7.779 -11.829 1.00 56.94 108 GLN A O 1
ATOM 869 N N . TRP A 1 109 ? -7.987 -9.664 -10.620 1.00 60.59 109 TRP A N 1
ATOM 870 C CA . TRP A 1 109 ? -6.523 -9.749 -10.678 1.00 60.59 109 TRP A CA 1
ATOM 871 C C . TRP A 1 109 ? -5.950 -9.983 -12.086 1.00 60.59 109 TRP A C 1
ATOM 873 O O . TRP A 1 109 ? -4.840 -9.557 -12.384 1.00 60.59 109 TRP A O 1
ATOM 883 N N . GLU A 1 110 ? -6.708 -10.619 -12.983 1.00 56.50 110 GLU A N 1
ATOM 884 C CA . GLU A 1 110 ? -6.269 -10.914 -14.361 1.00 56.50 110 GLU A CA 1
ATOM 885 C C . GLU A 1 110 ? -6.098 -9.659 -15.240 1.00 56.50 110 GLU A C 1
ATOM 887 O O . GLU A 1 110 ? -5.581 -9.759 -16.348 1.00 56.50 110 GLU A O 1
ATOM 892 N N . LYS A 1 111 ? -6.529 -8.482 -14.764 1.00 56.59 111 LYS A N 1
ATOM 893 C CA . LYS A 1 111 ? -6.451 -7.197 -15.483 1.00 56.59 111 LYS A CA 1
ATOM 894 C C . LYS A 1 111 ? -5.621 -6.149 -14.745 1.00 56.59 111 LYS A C 1
ATOM 896 O O . LYS A 1 111 ? -5.853 -4.957 -14.916 1.00 56.59 111 LYS A O 1
ATOM 901 N N . THR A 1 112 ? -4.724 -6.599 -13.878 1.00 61.38 112 THR A N 1
ATOM 902 C CA . THR A 1 112 ? -3.965 -5.690 -13.026 1.00 61.38 112 THR A CA 1
ATOM 903 C C . THR A 1 112 ? -2.803 -5.057 -13.787 1.00 61.38 112 THR A C 1
ATOM 905 O O . THR A 1 112 ? -2.015 -5.782 -14.399 1.00 61.38 112 THR A O 1
ATOM 908 N N . GLY A 1 113 ? -2.727 -3.726 -13.763 1.00 63.53 113 GLY A N 1
ATOM 909 C CA . GLY A 1 113 ? -1.704 -2.930 -14.449 1.00 63.53 113 GLY A CA 1
ATOM 910 C C . GLY A 1 113 ? -0.357 -2.925 -13.717 1.00 63.53 113 GLY A C 1
ATOM 911 O O . GLY A 1 113 ? -0.204 -3.555 -12.668 1.00 63.53 113 GLY A O 1
ATOM 912 N N . ASP A 1 114 ? 0.617 -2.196 -14.266 1.00 71.75 114 ASP A N 1
ATOM 913 C CA . ASP A 1 114 ? 1.979 -2.092 -13.705 1.00 71.75 114 ASP A CA 1
ATOM 914 C C . ASP A 1 114 ? 2.020 -1.336 -12.366 1.00 71.75 114 ASP A C 1
ATOM 916 O O . ASP A 1 114 ? 2.914 -1.540 -11.540 1.00 71.75 114 ASP A O 1
ATOM 920 N N . LEU A 1 115 ? 1.041 -0.453 -12.154 1.00 79.81 115 LEU A N 1
ATOM 921 C CA . LEU A 1 115 ? 0.868 0.315 -10.934 1.00 79.81 115 LEU A CA 1
ATOM 922 C C . LEU A 1 115 ? -0.615 0.401 -10.573 1.00 79.81 115 LEU A C 1
ATOM 924 O O . LEU A 1 115 ? -1.459 0.639 -11.437 1.00 79.81 115 LEU A O 1
ATOM 928 N N . GLU A 1 116 ? -0.937 0.241 -9.293 1.00 85.81 116 GLU A N 1
ATOM 929 C CA . GLU A 1 116 ? -2.314 0.301 -8.797 1.00 85.81 116 GLU A CA 1
ATOM 930 C C . GLU A 1 116 ? -2.372 0.959 -7.423 1.00 85.81 116 GLU A C 1
ATOM 932 O O . GLU A 1 116 ? -1.416 0.894 -6.649 1.00 85.81 116 GLU A O 1
ATOM 937 N N . LEU A 1 117 ? -3.511 1.578 -7.111 1.00 87.94 117 LEU A N 1
ATOM 938 C CA . LEU A 1 117 ? -3.788 2.114 -5.786 1.00 87.94 117 LEU A CA 1
ATOM 939 C C . LEU A 1 117 ? -5.033 1.465 -5.197 1.00 87.94 117 LEU A C 1
ATOM 941 O O . LEU A 1 117 ? -6.138 1.621 -5.724 1.00 87.94 117 LEU A O 1
ATOM 945 N N . PHE A 1 118 ? -4.850 0.829 -4.051 1.00 89.06 118 PHE A N 1
ATOM 946 C CA . PHE A 1 118 ? -5.929 0.320 -3.221 1.00 89.06 118 PHE A CA 1
ATOM 947 C C . PHE A 1 118 ? -6.054 1.135 -1.946 1.00 89.06 118 PHE A C 1
ATOM 949 O O . PHE A 1 118 ? -5.083 1.712 -1.457 1.00 89.06 118 PHE A O 1
ATOM 956 N N . HIS A 1 119 ? -7.247 1.128 -1.380 1.00 91.44 119 HIS A N 1
ATOM 957 C CA . HIS A 1 119 ? -7.549 1.724 -0.096 1.00 91.44 119 HIS A CA 1
ATOM 958 C C . HIS A 1 119 ? -8.244 0.705 0.786 1.00 91.44 119 HIS A C 1
ATOM 960 O O . HIS A 1 119 ? -9.179 0.028 0.368 1.00 91.44 119 HIS A O 1
ATOM 966 N N . ILE A 1 120 ? -7.726 0.558 1.996 1.00 91.31 120 ILE A N 1
ATOM 967 C CA . ILE A 1 120 ? -8.259 -0.319 3.021 1.00 91.31 120 ILE A CA 1
ATOM 968 C C . ILE A 1 120 ? -8.657 0.555 4.202 1.00 91.31 120 ILE A C 1
ATOM 970 O O . ILE A 1 120 ? -7.812 1.227 4.802 1.00 91.31 120 ILE A O 1
ATOM 974 N N . THR A 1 121 ? -9.929 0.486 4.572 1.00 91.81 121 THR A N 1
ATOM 975 C CA . THR A 1 121 ? -10.434 1.084 5.807 1.00 91.81 121 THR A CA 1
ATOM 976 C C . THR A 1 121 ? -10.541 -0.010 6.858 1.00 91.81 121 THR A C 1
ATOM 978 O O . THR A 1 121 ? -11.302 -0.965 6.711 1.00 91.81 121 THR A O 1
ATOM 981 N N . CYS A 1 122 ? -9.761 0.126 7.926 1.00 90.25 122 CYS A N 1
ATOM 982 C CA . CYS A 1 122 ? -9.767 -0.770 9.073 1.00 90.25 122 CYS A CA 1
ATOM 983 C C . CYS A 1 122 ? -10.562 -0.133 10.219 1.00 90.25 122 CYS A C 1
ATOM 985 O O . CYS A 1 122 ? -10.129 0.840 10.860 1.00 90.25 122 CYS A O 1
ATOM 987 N N . GLU A 1 123 ? -11.723 -0.713 10.499 1.00 89.50 123 GLU A N 1
ATOM 988 C CA . GLU A 1 123 ? -12.563 -0.388 11.645 1.00 89.50 123 GLU A CA 1
ATOM 989 C C . GLU A 1 123 ? -12.48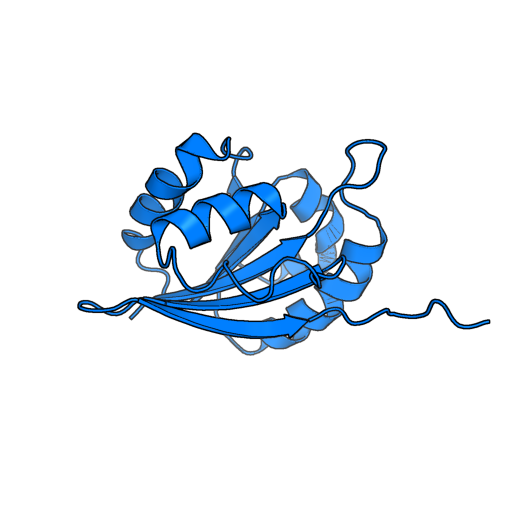0 -1.486 12.713 1.00 89.50 123 GLU A C 1
ATOM 991 O O . GLU A 1 123 ? -11.837 -2.518 12.534 1.00 89.50 123 GLU A O 1
ATOM 996 N N . SER A 1 124 ? -13.079 -1.249 13.883 1.00 84.25 124 SER A N 1
ATOM 997 C CA . SER A 1 124 ? -12.994 -2.189 15.011 1.00 84.25 124 SER A CA 1
ATOM 998 C C . SER A 1 124 ? -13.695 -3.525 14.759 1.00 84.25 124 SER A C 1
ATOM 1000 O O . SER A 1 124 ? -13.388 -4.505 15.432 1.00 84.25 124 SER A O 1
ATOM 1002 N N . ASP A 1 125 ? -14.663 -3.552 13.848 1.00 86.06 125 ASP A N 1
ATOM 1003 C CA . ASP A 1 125 ? -15.545 -4.689 13.587 1.00 86.06 125 ASP A CA 1
ATOM 1004 C C . ASP A 1 125 ? -15.541 -5.149 12.122 1.00 86.06 125 ASP A C 1
ATOM 1006 O O . ASP A 1 125 ? -16.092 -6.209 11.821 1.00 86.06 125 ASP A O 1
ATOM 1010 N N . HIS A 1 126 ? -14.907 -4.398 11.218 1.00 85.81 126 HIS A N 1
ATOM 1011 C CA . HIS A 1 126 ? -14.814 -4.752 9.808 1.00 85.81 126 HIS A CA 1
ATOM 1012 C C . HIS A 1 126 ? -13.585 -4.146 9.120 1.00 85.81 126 HIS A C 1
ATOM 1014 O O . HIS A 1 126 ? -12.990 -3.173 9.584 1.00 85.81 126 HIS A O 1
ATOM 1020 N N . ILE A 1 127 ? -13.231 -4.735 7.978 1.00 87.56 127 ILE A N 1
ATOM 1021 C CA . ILE A 1 127 ? -12.220 -4.223 7.055 1.00 87.56 127 ILE A CA 1
ATOM 1022 C C . ILE A 1 127 ? -12.909 -4.019 5.705 1.00 87.56 127 ILE A C 1
ATOM 1024 O O . ILE A 1 127 ? -13.467 -4.961 5.145 1.00 87.56 127 ILE A O 1
ATOM 1028 N N . GLY A 1 128 ? -12.904 -2.785 5.206 1.00 87.44 128 GLY A N 1
ATOM 1029 C CA . GLY A 1 128 ? -13.332 -2.440 3.852 1.00 87.44 128 GLY A CA 1
ATOM 1030 C C . GLY A 1 128 ? -12.136 -2.389 2.906 1.00 87.44 128 GLY A C 1
ATOM 1031 O O . GLY A 1 128 ? -11.038 -2.030 3.320 1.00 87.44 128 GLY A O 1
ATOM 1032 N N . THR A 1 129 ? -12.323 -2.753 1.638 1.00 88.31 129 THR A N 1
ATOM 1033 C CA . THR A 1 129 ? -11.289 -2.629 0.597 1.00 88.31 129 THR A CA 1
ATOM 1034 C C . THR A 1 129 ? -11.894 -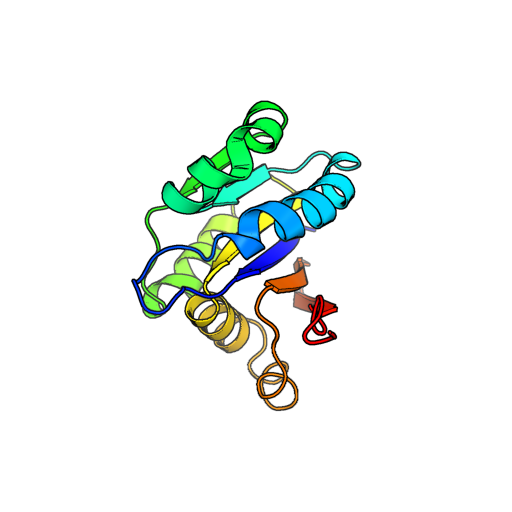2.043 -0.672 1.00 88.31 129 THR A C 1
ATOM 1036 O O . THR A 1 129 ? -12.905 -2.534 -1.172 1.00 88.31 129 THR A O 1
ATOM 1039 N N . GLU A 1 130 ? -11.255 -1.007 -1.201 1.00 86.38 130 GLU A N 1
ATOM 1040 C CA . GLU A 1 130 ? -11.628 -0.311 -2.425 1.00 86.38 130 GLU A CA 1
ATOM 1041 C C . GLU A 1 130 ? -10.425 -0.214 -3.368 1.00 86.38 130 GLU A C 1
ATOM 1043 O O . GLU A 1 130 ? -9.285 0.000 -2.954 1.00 86.38 130 GLU A O 1
ATOM 1048 N N . TRP A 1 131 ? -10.677 -0.363 -4.667 1.00 83.62 131 TRP A N 1
ATOM 1049 C CA . TRP A 1 131 ? -9.676 -0.131 -5.698 1.00 83.62 131 TRP A CA 1
ATOM 1050 C C . TRP A 1 131 ? -9.866 1.276 -6.273 1.00 83.62 131 TRP A C 1
ATOM 1052 O O . TRP A 1 131 ? -10.776 1.510 -7.064 1.00 83.62 131 TRP A O 1
ATOM 1062 N N . ILE A 1 132 ? -9.002 2.210 -5.865 1.00 83.88 132 ILE A N 1
ATOM 1063 C CA . ILE A 1 132 ? -9.111 3.635 -6.211 1.00 83.88 132 ILE A CA 1
ATOM 1064 C C . ILE A 1 132 ? -8.574 3.918 -7.614 1.00 83.88 132 ILE A C 1
ATOM 1066 O O . ILE A 1 132 ? -9.159 4.707 -8.357 1.00 83.88 132 ILE A O 1
ATOM 1070 N N . TRP A 1 133 ? -7.443 3.312 -7.983 1.00 78.50 133 TRP A N 1
ATOM 1071 C CA . TRP A 1 133 ? -6.797 3.597 -9.261 1.00 78.50 133 TRP A CA 1
ATOM 1072 C C . TRP A 1 133 ? -6.233 2.341 -9.910 1.00 78.50 133 TRP A C 1
ATOM 1074 O O . TRP A 1 133 ? -5.430 1.621 -9.313 1.00 78.50 133 TRP A O 1
ATOM 1084 N N . GLN A 1 134 ? -6.644 2.105 -11.153 1.00 72.50 134 GLN A N 1
ATOM 1085 C CA . GLN A 1 134 ? -6.094 1.068 -12.016 1.00 72.50 134 GLN A CA 1
ATOM 1086 C C . GLN A 1 134 ? -5.205 1.777 -13.031 1.00 72.50 134 GLN A C 1
ATOM 1088 O O . GLN A 1 134 ? -5.697 2.642 -13.762 1.00 72.50 134 GLN A O 1
ATOM 1093 N N . GLY A 1 135 ? -3.919 1.438 -13.075 1.00 60.97 135 GLY A N 1
ATOM 1094 C CA . GLY A 1 135 ? -3.031 1.893 -14.134 1.00 60.97 135 GLY A CA 1
ATOM 1095 C C . GLY A 1 135 ? -3.435 1.263 -15.452 1.00 60.97 135 GLY A C 1
ATOM 1096 O O . GLY A 1 135 ? -2.892 0.242 -15.852 1.00 60.97 135 GLY A O 1
ATOM 1097 N N . VAL A 1 136 ? -4.435 1.843 -16.112 1.00 47.97 136 VAL A N 1
ATOM 1098 C CA . VAL A 1 136 ? -4.780 1.483 -17.483 1.00 47.97 136 VAL A CA 1
ATOM 1099 C C . VAL A 1 136 ? -3.761 2.170 -18.379 1.00 47.97 136 VAL A C 1
ATOM 1101 O O . VAL A 1 136 ? -3.771 3.397 -18.456 1.00 47.97 136 VAL A O 1
ATOM 1104 N N . ASP A 1 137 ? -2.877 1.368 -18.978 1.00 45.97 137 ASP A N 1
ATOM 1105 C CA . ASP A 1 137 ? -1.959 1.698 -20.073 1.00 45.97 137 ASP A CA 1
ATOM 1106 C C . ASP A 1 137 ? -1.672 3.198 -20.233 1.00 45.97 137 ASP A C 1
ATOM 1108 O O . ASP A 1 137 ? -2.296 3.898 -21.040 1.00 45.97 137 ASP A O 1
ATOM 1112 N N . ALA A 1 138 ? -0.654 3.692 -19.528 1.00 38.12 138 ALA A N 1
ATOM 1113 C CA . ALA A 1 138 ? 0.064 4.862 -20.009 1.00 38.12 138 ALA A CA 1
ATOM 1114 C C . ALA A 1 138 ? 0.838 4.461 -21.285 1.00 38.12 138 ALA A C 1
ATOM 1116 O O . ALA A 1 138 ? 2.033 4.204 -21.259 1.00 38.12 138 ALA A O 1
ATOM 1117 N N . LEU A 1 139 ? 0.110 4.415 -22.406 1.00 38.22 139 LEU A N 1
ATOM 1118 C CA . LEU A 1 139 ? 0.597 4.492 -23.786 1.00 38.22 139 LEU A CA 1
ATOM 1119 C C . LEU A 1 139 ? 1.516 3.356 -24.280 1.00 38.22 139 LEU A C 1
ATOM 1121 O O . LEU A 1 139 ? 2.683 3.565 -24.598 1.00 38.22 139 LEU A O 1
ATOM 1125 N N . VAL A 1 140 ? 0.904 2.222 -24.637 1.00 35.03 140 VAL A N 1
ATOM 1126 C CA . VAL A 1 140 ? 1.112 1.699 -25.999 1.00 35.03 140 VAL A CA 1
ATOM 1127 C C . VAL A 1 140 ? 0.207 2.505 -26.929 1.00 35.03 140 VAL A C 1
ATOM 1129 O O . VAL A 1 140 ? -0.924 2.113 -27.190 1.00 35.03 140 VAL A O 1
ATOM 1132 N N . CYS A 1 141 ? 0.671 3.662 -27.399 1.00 28.73 141 CYS A N 1
ATOM 1133 C CA . CYS A 1 141 ? 0.118 4.326 -28.580 1.00 28.73 141 CYS A CA 1
ATOM 1134 C C . CYS A 1 141 ? 1.174 5.249 -29.205 1.00 28.73 141 CYS A C 1
ATOM 1136 O O . CYS A 1 141 ? 1.415 6.349 -28.711 1.00 28.73 141 CYS A O 1
ATOM 1138 N N . SER A 1 142 ? 1.679 4.775 -30.353 1.00 32.97 142 SER A N 1
ATOM 1139 C CA . SER A 1 142 ? 2.410 5.455 -31.445 1.00 32.97 142 SER A CA 1
ATOM 1140 C C . SER A 1 142 ? 3.835 5.946 -31.205 1.00 32.97 142 SER A C 1
ATOM 1142 O O . SER A 1 142 ? 4.011 6.980 -30.532 1.00 32.97 142 SER A O 1
#

Solvent-accessible surface area (backbone atoms only — not comparable to full-atom values): 8238 Å² total; per-residue (Å²): 114,35,38,39,33,38,41,34,32,50,67,37,100,87,74,43,76,36,74,70,49,44,65,56,46,51,60,58,47,58,66,49,70,81,50,87,46,38,38,38,28,34,66,73,57,47,68,62,36,56,76,58,55,76,76,41,56,68,47,76,46,77,82,65,55,48,88,43,34,60,60,53,51,59,56,56,71,71,50,85,70,43,34,34,39,38,50,38,48,49,68,42,52,51,37,36,38,57,67,81,40,65,70,72,60,77,81,57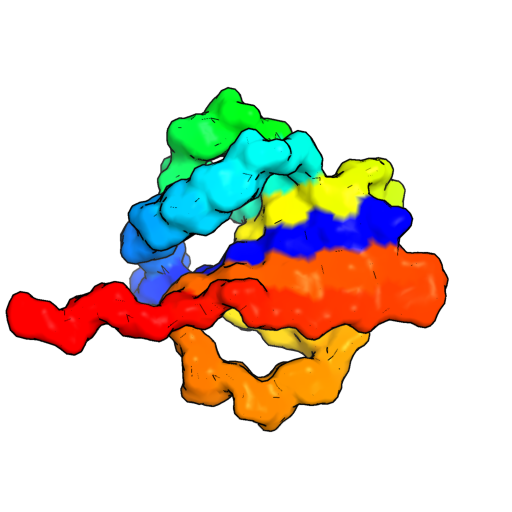,64,95,74,64,47,68,38,36,34,34,38,33,44,41,49,99,88,51,75,49,79,47,81,79,41,74,42,71,72,91,65,95,70,135

Radius of gyration: 14.62 Å; Cα contacts (8 Å, |Δi|>4): 210; chains: 1; bounding box: 32×32×48 Å

Foldseek 3Di:
DAKEKEKEAAADPVRAGDLVCLVVVVVVLVVCLVDQEEEEEAPRVCVSPPVSPVSHHYDYDDQDDLVCLVVVVVVVVVDPTRHYYYYHYPSNVQSNCCPQPVPVPPPPPVQADRIFIKMWDDDPVHIDIDTDDGPDDPDPDD

Organism: NCBI:txid2961894

Sequence (142 aa):
MKELYILCYDYCDDGNVCPAFGETAQALLQYFSTLPHKAICSPEVLSQLQPYASSVETSTYLQPDSCHIPSFFEQEMLFPDPFVVLFMPKSNVQALFSYIDPYVLKRQWEKTGDLELFHITCESDHIGTEWIWQGVDALVCS

pLDDT: mean 79.69, std 13.36, range [28.73, 93.56]